Protein AF-A0A933EMM3-F1 (afdb_monomer_lite)

Sequence (116 aa):
MTRARLRDLGITIGVHLTGPHNAITDVPGVWVGHRTLIYDEPRIARTGVTVIVPREGYIWNDNAFAGFHSFNGCGESILNTLTAAETTTGYQRRTAHALPLEALQEVMRKYRPVAA

Structure (mmCIF, N/CA/C/O backbone):
data_AF-A0A933EMM3-F1
#
_entry.id   AF-A0A933EMM3-F1
#
loop_
_atom_site.group_PDB
_atom_site.id
_atom_site.type_symbol
_atom_site.label_atom_id
_atom_site.label_alt_id
_atom_site.label_comp_id
_atom_site.label_asym_id
_atom_site.label_entity_id
_atom_site.label_seq_id
_atom_site.pdbx_PDB_ins_code
_atom_site.Cartn_x
_atom_site.Cartn_y
_atom_site.Cartn_z
_atom_site.occupancy
_atom_site.B_iso_or_equiv
_atom_site.auth_seq_id
_atom_site.auth_comp_id
_atom_site.auth_asym_id
_atom_site.auth_atom_id
_atom_site.pdbx_PDB_model_num
ATOM 1 N N . MET A 1 1 ? -17.562 -17.017 -8.256 1.00 52.56 1 MET A N 1
ATOM 2 C CA . MET A 1 1 ? -17.270 -16.163 -9.427 1.00 52.56 1 MET A CA 1
ATOM 3 C C . MET A 1 1 ? -16.061 -15.312 -9.095 1.00 52.56 1 MET A C 1
ATOM 5 O O . MET A 1 1 ? -16.017 -14.759 -8.002 1.00 52.56 1 MET A O 1
ATOM 9 N N . THR A 1 2 ? -15.077 -15.241 -9.983 1.00 82.81 2 THR A N 1
ATOM 10 C CA . THR A 1 2 ? -13.958 -14.299 -9.865 1.00 82.81 2 THR A CA 1
ATOM 11 C C . THR A 1 2 ? -14.514 -12.875 -9.907 1.00 82.81 2 THR A C 1
ATOM 13 O O . THR A 1 2 ? -15.419 -12.586 -10.687 1.00 82.81 2 THR A O 1
ATOM 16 N N . ARG A 1 3 ? -14.034 -11.987 -9.033 1.00 91.31 3 ARG A N 1
ATOM 17 C CA . ARG A 1 3 ? -14.489 -10.592 -9.004 1.00 91.31 3 ARG A CA 1
ATOM 18 C C . ARG A 1 3 ? -14.038 -9.884 -10.288 1.00 91.31 3 ARG A C 1
ATOM 20 O O . ARG A 1 3 ? -12.840 -9.830 -10.546 1.00 91.31 3 ARG A O 1
ATOM 27 N N . ALA A 1 4 ? -14.983 -9.333 -11.050 1.00 94.94 4 ALA 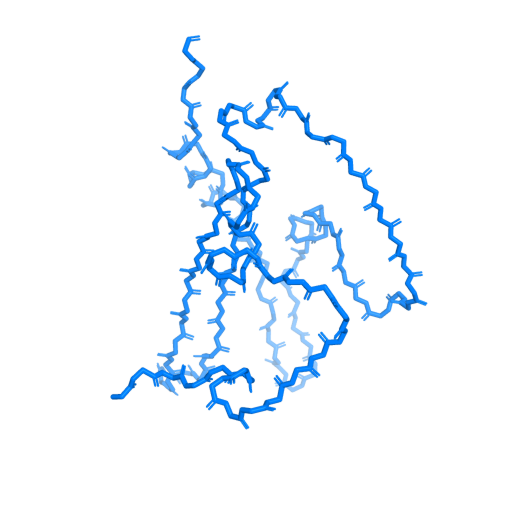A N 1
ATOM 28 C CA . ALA A 1 4 ? -14.700 -8.637 -12.306 1.00 94.94 4 ALA A CA 1
ATOM 29 C C . ALA A 1 4 ? -13.834 -7.379 -12.101 1.00 94.94 4 ALA A C 1
ATOM 31 O O . ALA A 1 4 ? -13.977 -6.658 -11.103 1.00 94.94 4 ALA A O 1
ATOM 32 N N . ARG A 1 5 ? -12.957 -7.102 -13.068 1.00 95.62 5 ARG A N 1
ATOM 33 C CA . ARG A 1 5 ? -12.200 -5.850 -13.219 1.00 95.62 5 ARG A CA 1
ATOM 34 C C . ARG A 1 5 ? -12.820 -4.998 -14.331 1.00 95.62 5 ARG A C 1
ATOM 36 O O . ARG A 1 5 ? -13.609 -5.486 -15.127 1.00 95.62 5 ARG A O 1
ATOM 43 N N . LEU A 1 6 ? -12.433 -3.722 -14.426 1.00 95.44 6 LEU A N 1
ATOM 44 C CA . LEU A 1 6 ? -13.008 -2.775 -15.401 1.00 95.44 6 LEU A CA 1
ATOM 45 C C . LEU A 1 6 ? -12.989 -3.286 -16.853 1.00 95.44 6 LEU A C 1
ATOM 47 O O . LEU A 1 6 ? -13.986 -3.155 -17.557 1.00 95.44 6 LEU A O 1
ATOM 51 N N . ARG A 1 7 ? -11.881 -3.902 -17.287 1.00 94.38 7 ARG A N 1
ATOM 52 C CA . ARG A 1 7 ? -11.738 -4.409 -18.661 1.00 94.38 7 ARG A CA 1
ATOM 53 C C . ARG A 1 7 ? -12.648 -5.607 -18.951 1.00 94.38 7 ARG A C 1
ATOM 55 O O . ARG A 1 7 ? -13.137 -5.708 -20.069 1.00 94.38 7 ARG A O 1
ATOM 62 N N . ASP A 1 8 ? -12.955 -6.434 -17.948 1.00 94.31 8 ASP A N 1
ATOM 63 C CA . ASP A 1 8 ? -13.928 -7.535 -18.072 1.00 94.31 8 ASP A CA 1
ATOM 64 C C . ASP A 1 8 ? -15.355 -7.007 -18.305 1.00 94.31 8 ASP A C 1
ATOM 66 O O . ASP A 1 8 ? -16.220 -7.722 -18.801 1.00 94.31 8 ASP A O 1
ATOM 70 N N . LEU A 1 9 ? -15.594 -5.737 -17.960 1.00 96.00 9 LEU A N 1
ATOM 71 C CA . LEU A 1 9 ? -16.851 -5.016 -18.163 1.00 96.00 9 LEU A CA 1
ATOM 72 C C . LEU A 1 9 ? -16.839 -4.147 -19.437 1.00 96.00 9 LEU A C 1
ATOM 74 O O . LEU A 1 9 ? -17.734 -3.328 -19.625 1.00 96.00 9 LEU A O 1
ATOM 78 N N . GLY A 1 10 ? -15.816 -4.273 -20.291 1.00 95.56 10 GLY A N 1
ATOM 79 C CA . GLY A 1 10 ? -15.682 -3.494 -21.528 1.00 95.56 10 GLY A CA 1
ATOM 80 C C . GLY A 1 10 ? -15.164 -2.062 -21.343 1.00 95.56 10 GLY A C 1
ATOM 81 O O . GLY A 1 10 ? -15.137 -1.295 -22.304 1.00 95.56 10 GLY A O 1
ATOM 82 N N . ILE A 1 11 ? -14.724 -1.682 -20.138 1.00 96.69 11 ILE A N 1
ATOM 83 C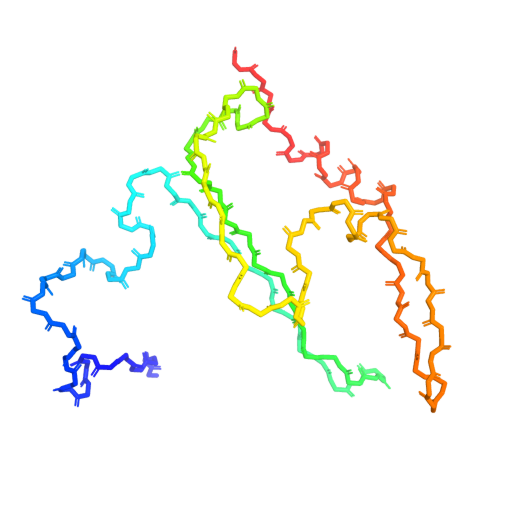 CA . ILE A 1 11 ? -14.239 -0.326 -19.844 1.00 96.69 11 ILE A CA 1
ATOM 84 C C . ILE A 1 11 ? -12.710 -0.280 -19.954 1.00 96.69 11 ILE A C 1
ATOM 86 O O . ILE A 1 11 ? -11.995 -0.952 -19.205 1.00 96.69 11 ILE A O 1
ATOM 90 N N . THR A 1 12 ? -12.202 0.566 -20.855 1.00 96.00 12 THR A N 1
ATOM 91 C CA . THR A 1 12 ? -10.764 0.819 -21.038 1.00 96.00 12 THR A CA 1
ATOM 92 C C . THR A 1 12 ? -10.432 2.277 -20.727 1.00 96.00 12 THR A C 1
ATOM 94 O O . THR A 1 12 ? -11.076 3.186 -21.240 1.00 96.00 12 THR A O 1
ATOM 97 N N . ILE A 1 13 ? -9.416 2.490 -19.886 1.00 95.88 13 ILE A N 1
ATOM 98 C CA . ILE A 1 13 ? -8.894 3.811 -19.514 1.00 95.88 13 ILE A CA 1
ATOM 99 C C . ILE A 1 13 ? -7.476 3.948 -20.077 1.00 95.88 13 ILE A C 1
ATOM 101 O O . ILE A 1 13 ? -6.655 3.047 -19.898 1.00 95.88 13 ILE A O 1
ATOM 105 N N . GLY A 1 14 ? -7.190 5.086 -20.714 1.00 95.38 14 GLY A N 1
ATOM 106 C CA . GLY A 1 14 ? -5.904 5.357 -21.360 1.00 95.38 14 GLY A CA 1
ATOM 107 C C . GLY A 1 14 ? -5.738 4.648 -22.709 1.00 95.38 14 GLY A C 1
ATOM 108 O O . GLY A 1 14 ? -6.627 3.938 -23.171 1.00 95.38 14 GLY A O 1
ATOM 109 N N . VAL A 1 15 ? -4.584 4.862 -23.346 1.00 95.75 15 VAL A N 1
ATOM 110 C CA . VAL A 1 15 ? -4.272 4.349 -24.698 1.00 95.75 15 VAL A CA 1
ATOM 111 C C . VAL A 1 15 ? -3.219 3.236 -24.711 1.00 95.75 15 VAL A C 1
ATOM 113 O O . VAL A 1 15 ? -2.969 2.635 -25.751 1.00 95.75 15 VAL A O 1
ATOM 116 N N . HIS A 1 16 ? -2.590 2.952 -23.569 1.00 95.25 16 HIS A N 1
ATOM 117 C CA . HIS A 1 16 ? -1.524 1.957 -23.465 1.00 95.25 16 HIS A CA 1
ATOM 118 C C . HIS A 1 16 ? -2.052 0.571 -23.071 1.00 95.25 16 HIS A C 1
ATOM 120 O O . HIS A 1 16 ? -3.066 0.433 -22.377 1.00 95.25 16 HIS A O 1
ATOM 126 N N . LEU A 1 17 ? -1.327 -0.460 -23.512 1.00 94.50 17 LEU A N 1
ATOM 127 C CA . LEU A 1 17 ? -1.552 -1.845 -23.102 1.00 94.50 17 LEU A CA 1
ATOM 128 C C . LEU A 1 17 ? -1.120 -2.050 -21.644 1.00 94.50 17 LEU A C 1
ATOM 130 O O . LEU A 1 17 ? -0.237 -1.359 -21.139 1.00 94.50 17 LEU A O 1
ATOM 134 N N . THR A 1 18 ? -1.751 -3.006 -20.969 1.00 97.06 18 THR A N 1
ATOM 135 C CA . THR A 1 18 ? -1.391 -3.401 -19.601 1.00 97.06 18 THR A CA 1
ATOM 136 C C . THR A 1 18 ? -0.357 -4.518 -19.622 1.00 97.06 18 THR A C 1
ATOM 138 O O . THR A 1 18 ? -0.266 -5.254 -20.604 1.00 97.06 18 THR A O 1
ATOM 141 N N . GLY A 1 19 ? 0.365 -4.699 -18.515 1.00 96.81 19 GLY A N 1
ATOM 142 C CA . GLY A 1 19 ? 1.128 -5.924 -18.292 1.00 96.81 19 GLY A CA 1
ATOM 143 C C . GLY A 1 19 ? 0.225 -7.160 -18.131 1.00 96.81 19 GLY A C 1
ATOM 144 O O . GLY A 1 19 ? -1.008 -7.028 -18.106 1.00 96.81 19 GLY A O 1
ATOM 145 N N . PRO A 1 20 ? 0.821 -8.362 -18.026 1.00 96.81 20 PRO A N 1
ATOM 146 C CA . PRO A 1 20 ? 0.094 -9.634 -17.966 1.00 96.81 20 PRO A CA 1
ATOM 147 C C . PRO A 1 20 ? -0.902 -9.734 -16.808 1.00 96.81 20 PRO A C 1
ATOM 149 O O . PRO A 1 20 ? -1.992 -10.283 -16.973 1.00 96.81 20 PRO A O 1
ATOM 152 N N . HIS A 1 21 ? -0.556 -9.190 -15.641 1.00 95.94 21 HIS A N 1
ATOM 153 C CA . HIS A 1 21 ? -1.427 -9.179 -14.468 1.00 95.94 21 HIS A CA 1
ATOM 154 C C . HIS A 1 21 ? -2.260 -7.899 -14.372 1.00 95.94 21 HIS A C 1
ATOM 156 O O . HIS A 1 21 ? -3.198 -7.828 -13.567 1.00 95.94 21 HIS A O 1
ATOM 162 N N . ASN A 1 22 ? -1.946 -6.888 -15.190 1.00 96.56 22 ASN A N 1
ATOM 163 C CA . ASN A 1 22 ? -2.505 -5.546 -15.107 1.00 96.56 22 ASN A CA 1
ATOM 164 C C . ASN A 1 22 ? -2.425 -5.039 -13.653 1.00 96.56 22 ASN A C 1
ATOM 166 O O . ASN A 1 22 ? -3.431 -4.650 -13.058 1.00 96.56 22 ASN A O 1
ATOM 170 N N . ALA A 1 23 ? -1.257 -5.171 -13.026 1.00 97.06 23 ALA A N 1
ATOM 171 C CA . ALA A 1 23 ? -1.036 -4.912 -11.604 1.00 97.06 23 ALA A CA 1
ATOM 172 C C . ALA A 1 23 ? 0.374 -4.357 -11.363 1.00 97.06 23 ALA A C 1
ATOM 174 O O . ALA A 1 23 ? 1.251 -4.481 -12.208 1.00 97.06 23 ALA A O 1
ATOM 175 N N . ILE A 1 24 ? 0.619 -3.775 -10.184 1.00 97.25 24 ILE A N 1
ATOM 176 C CA . ILE A 1 24 ? 1.946 -3.228 -9.842 1.00 97.25 24 ILE A CA 1
ATOM 177 C C . ILE A 1 24 ? 3.054 -4.298 -9.854 1.00 97.25 24 ILE A C 1
ATOM 179 O O . ILE A 1 24 ? 4.204 -3.990 -10.139 1.00 97.25 24 ILE A O 1
ATOM 183 N N . THR A 1 25 ? 2.698 -5.562 -9.613 1.00 96.81 25 THR A N 1
ATOM 184 C CA . THR A 1 25 ? 3.604 -6.719 -9.677 1.00 96.81 25 THR A CA 1
ATOM 185 C C . THR A 1 25 ? 4.032 -7.088 -11.099 1.00 96.81 25 THR A C 1
ATOM 187 O O . THR A 1 25 ? 4.859 -7.976 -11.260 1.00 96.81 25 THR A O 1
ATOM 190 N N . ASP A 1 26 ? 3.494 -6.432 -12.135 1.00 97.56 26 ASP A N 1
ATOM 191 C CA . ASP A 1 26 ? 4.046 -6.537 -13.492 1.00 97.56 26 ASP A CA 1
ATOM 192 C C . ASP A 1 26 ? 5.449 -5.901 -13.584 1.00 97.56 26 ASP A C 1
ATOM 194 O O . ASP A 1 26 ? 6.185 -6.175 -14.530 1.00 97.56 26 ASP A O 1
ATOM 198 N N . VAL A 1 27 ? 5.839 -5.066 -12.609 1.00 96.38 27 VAL A N 1
ATOM 199 C CA . VAL A 1 27 ? 7.217 -4.583 -12.459 1.00 96.38 27 VAL A CA 1
ATOM 200 C C . VAL A 1 27 ? 8.064 -5.685 -11.802 1.00 96.38 27 VAL A C 1
ATOM 202 O O . VAL A 1 27 ? 7.760 -6.076 -10.671 1.00 96.38 27 VAL A O 1
ATOM 205 N N . PRO A 1 28 ? 9.134 -6.179 -12.458 1.00 94.31 28 PRO A N 1
ATOM 206 C CA . PRO A 1 28 ? 9.956 -7.261 -11.923 1.00 94.31 28 PRO A CA 1
ATOM 207 C C . PRO A 1 28 ? 10.507 -6.965 -10.525 1.00 94.31 28 PRO A C 1
ATOM 209 O O . PRO A 1 28 ? 11.010 -5.876 -10.251 1.00 94.31 28 PRO A O 1
ATOM 212 N N . GLY A 1 29 ? 10.417 -7.960 -9.645 1.00 90.06 29 GLY A N 1
ATOM 213 C CA . GLY A 1 29 ? 10.894 -7.891 -8.269 1.00 90.06 29 GLY A CA 1
ATOM 214 C C . GLY A 1 29 ? 10.009 -7.102 -7.298 1.00 90.06 29 GLY A C 1
ATOM 215 O O . GLY A 1 29 ? 10.351 -7.030 -6.118 1.00 90.06 29 GLY A O 1
ATOM 216 N N . VAL A 1 30 ? 8.880 -6.534 -7.740 1.00 93.56 30 VAL A N 1
ATOM 217 C CA . VAL A 1 30 ? 7.889 -5.930 -6.837 1.00 93.56 30 VAL A CA 1
ATOM 218 C C . VAL A 1 30 ? 6.997 -7.012 -6.234 1.00 93.56 30 VAL A C 1
ATOM 220 O O . VAL A 1 30 ? 6.373 -7.792 -6.953 1.00 93.56 30 VAL A O 1
ATOM 223 N N . TRP A 1 31 ? 6.855 -6.996 -4.908 1.00 92.50 31 TRP A N 1
ATOM 224 C CA . TRP A 1 31 ? 5.959 -7.896 -4.179 1.00 92.50 31 TRP A CA 1
ATOM 225 C C . TRP A 1 31 ? 4.871 -7.113 -3.458 1.00 92.50 31 TRP A C 1
ATOM 227 O O . TRP A 1 31 ? 5.110 -6.024 -2.937 1.00 92.50 31 TRP A O 1
ATOM 237 N N . VAL A 1 32 ? 3.676 -7.698 -3.378 1.00 95.19 32 VAL A N 1
ATOM 238 C CA . VAL A 1 32 ? 2.552 -7.148 -2.614 1.00 95.19 32 VAL A CA 1
ATOM 239 C C . VAL A 1 32 ? 2.029 -8.212 -1.661 1.00 95.19 32 VAL A C 1
ATOM 241 O O . VAL A 1 32 ? 1.717 -9.327 -2.073 1.00 95.19 32 VAL A O 1
ATOM 244 N N . GLY A 1 33 ? 1.903 -7.854 -0.388 1.00 92.94 33 GLY A N 1
ATOM 245 C CA . GLY A 1 33 ? 1.257 -8.671 0.635 1.00 92.94 33 GLY A CA 1
ATOM 246 C C . GLY A 1 33 ? 0.158 -7.878 1.325 1.00 92.94 33 GLY A C 1
ATOM 247 O O . GLY A 1 33 ? 0.273 -6.667 1.490 1.00 92.94 33 GLY A O 1
ATOM 248 N N . HIS A 1 34 ? -0.911 -8.539 1.757 1.00 96.00 34 HIS A N 1
ATOM 249 C CA . HIS A 1 34 ? -1.935 -7.883 2.561 1.00 96.00 34 HIS A CA 1
ATOM 250 C C . HIS A 1 34 ? -2.483 -8.805 3.644 1.00 96.00 34 HIS A C 1
ATOM 252 O O . HIS A 1 34 ? -2.481 -10.032 3.525 1.00 96.00 34 HIS A O 1
ATOM 258 N N . ARG A 1 35 ? -2.997 -8.192 4.707 1.00 94.62 35 ARG A N 1
ATOM 259 C CA . ARG A 1 35 ? -3.782 -8.857 5.741 1.00 94.62 35 ARG A CA 1
ATOM 260 C C . ARG A 1 35 ? -5.045 -8.053 5.974 1.00 94.62 35 ARG A C 1
ATOM 262 O O . ARG A 1 35 ? -4.978 -6.866 6.272 1.00 94.62 35 ARG A O 1
ATOM 269 N N . THR A 1 36 ? -6.184 -8.719 5.868 1.00 95.69 36 THR A N 1
ATOM 270 C CA . THR A 1 36 ? -7.501 -8.126 6.096 1.00 95.69 36 THR A CA 1
ATOM 271 C C . THR A 1 36 ? -8.083 -8.706 7.380 1.00 95.69 36 THR A C 1
ATOM 273 O O . THR A 1 36 ? -8.056 -9.921 7.576 1.00 95.69 36 THR A O 1
ATOM 276 N N . LEU A 1 37 ? -8.577 -7.842 8.263 1.00 94.31 37 LEU A N 1
ATOM 277 C CA . LEU A 1 37 ? -9.251 -8.201 9.507 1.00 94.31 37 LEU A CA 1
ATOM 278 C C . LEU A 1 37 ? -10.696 -7.718 9.424 1.00 94.31 37 LEU A C 1
ATOM 280 O O . LEU A 1 37 ? -10.944 -6.521 9.274 1.00 94.31 37 LEU A O 1
ATOM 284 N N . ILE A 1 38 ? -11.636 -8.658 9.493 1.00 96.50 38 ILE A N 1
ATOM 285 C CA . ILE A 1 38 ? -13.074 -8.390 9.475 1.00 96.50 38 ILE A CA 1
ATOM 286 C C . ILE A 1 38 ? -13.694 -9.182 10.618 1.00 96.50 38 ILE A C 1
ATOM 288 O O . ILE A 1 38 ? -13.682 -10.411 10.592 1.00 96.50 38 ILE A O 1
ATOM 292 N N . TYR A 1 39 ? -14.215 -8.473 11.609 1.00 95.75 39 TYR A N 1
ATOM 293 C CA . TYR A 1 39 ? -15.040 -9.030 12.673 1.00 95.75 39 TYR A CA 1
ATOM 294 C C . TYR A 1 39 ? -16.009 -7.960 13.173 1.00 95.75 39 TYR A C 1
ATOM 296 O O . TYR A 1 39 ? -15.681 -6.773 13.184 1.00 95.75 39 TYR A O 1
ATOM 304 N N . ASP A 1 40 ? -17.207 -8.377 13.572 1.00 97.12 40 ASP A N 1
ATOM 305 C CA . ASP A 1 40 ? -18.258 -7.461 14.026 1.00 97.12 40 ASP A CA 1
ATOM 306 C C . ASP A 1 40 ? -18.436 -7.484 15.564 1.00 97.12 40 ASP A C 1
ATOM 308 O O . ASP A 1 40 ? -19.034 -6.571 16.129 1.00 97.12 40 ASP A O 1
ATOM 312 N N . GLU A 1 41 ? -17.817 -8.450 16.259 1.00 93.00 41 GLU A N 1
ATOM 313 C CA . GLU A 1 41 ? -17.873 -8.638 17.717 1.00 93.00 41 GLU A CA 1
ATOM 314 C C . GLU A 1 41 ? -16.483 -8.928 18.324 1.00 93.00 41 GLU A C 1
ATOM 316 O O . GLU A 1 41 ? -15.615 -9.459 17.629 1.00 93.00 41 GLU A O 1
ATOM 321 N N . PRO A 1 42 ? -16.238 -8.593 19.612 1.00 88.69 42 PRO A N 1
ATOM 322 C CA . PRO A 1 42 ? -17.114 -7.837 20.525 1.00 88.69 42 PRO A CA 1
ATOM 323 C C . PRO A 1 42 ? -17.175 -6.335 20.190 1.00 88.69 42 PRO A C 1
ATOM 325 O O . PRO A 1 42 ? -17.968 -5.586 20.755 1.00 88.69 42 PRO A O 1
ATOM 328 N N . ARG A 1 43 ? -16.332 -5.883 19.258 1.00 85.00 43 ARG A N 1
ATOM 329 C CA . ARG A 1 43 ? -16.355 -4.546 18.668 1.00 85.00 43 ARG A CA 1
ATOM 330 C C . ARG A 1 43 ? -16.081 -4.681 17.178 1.00 85.00 43 ARG A C 1
ATOM 332 O O . ARG A 1 43 ? -15.189 -5.430 16.801 1.00 85.00 43 ARG A O 1
ATOM 339 N N . ILE A 1 44 ? -16.785 -3.912 16.355 1.00 91.12 44 ILE A N 1
ATOM 340 C CA . ILE A 1 44 ? -16.590 -3.930 14.904 1.00 91.12 44 ILE A CA 1
ATOM 341 C C . ILE A 1 44 ? -15.173 -3.465 14.553 1.00 91.12 44 ILE A C 1
ATOM 343 O O . ILE A 1 44 ? -14.782 -2.339 14.883 1.00 91.12 44 ILE A O 1
ATOM 347 N N . ALA A 1 45 ? -14.439 -4.298 13.817 1.00 90.56 45 ALA A N 1
ATOM 348 C CA . ALA A 1 45 ? -13.226 -3.910 13.117 1.00 90.56 45 ALA A CA 1
ATOM 349 C C . ALA A 1 45 ? -13.231 -4.457 11.688 1.00 90.56 45 ALA A C 1
ATOM 351 O O . ALA A 1 45 ? -13.363 -5.653 11.435 1.00 90.56 45 ALA A O 1
ATOM 352 N N . ARG A 1 46 ? -13.050 -3.538 10.742 1.00 94.31 46 ARG A N 1
ATOM 353 C CA . ARG A 1 46 ? -12.913 -3.809 9.311 1.00 94.31 46 ARG A CA 1
ATOM 354 C C . ARG A 1 46 ? -11.703 -3.028 8.832 1.00 94.31 46 ARG A C 1
ATOM 356 O O . ARG A 1 46 ? -11.818 -1.880 8.420 1.00 94.31 46 ARG A O 1
ATOM 363 N N . THR A 1 47 ? -10.533 -3.616 9.027 1.00 91.25 47 THR A N 1
ATOM 364 C CA . THR A 1 47 ? -9.232 -2.957 8.862 1.00 91.25 47 THR A CA 1
ATOM 365 C C . THR A 1 47 ? -8.239 -3.911 8.203 1.00 91.25 47 THR A C 1
ATOM 367 O O . THR A 1 47 ? -8.565 -5.057 7.885 1.00 91.25 47 THR A O 1
ATOM 370 N N . GLY A 1 48 ? -7.019 -3.457 7.966 1.00 91.44 48 GLY A N 1
ATOM 371 C CA . GLY A 1 48 ? -5.975 -4.292 7.409 1.00 91.44 48 GLY A CA 1
ATOM 372 C C . GLY A 1 48 ? -4.676 -3.544 7.197 1.00 91.44 48 GLY A C 1
ATOM 373 O O . GLY A 1 48 ? -4.562 -2.353 7.475 1.00 91.44 48 GLY A O 1
ATOM 374 N N . VAL A 1 49 ? -3.701 -4.274 6.677 1.00 89.38 49 VAL A N 1
ATOM 375 C CA . VAL A 1 49 ? -2.398 -3.752 6.272 1.00 89.38 49 VAL A CA 1
ATOM 376 C C . VAL A 1 49 ? -2.114 -4.257 4.866 1.00 89.38 49 VAL A C 1
ATOM 378 O O . VAL A 1 49 ? -2.400 -5.414 4.557 1.00 89.38 49 VAL A O 1
ATOM 381 N N . THR A 1 50 ? -1.550 -3.397 4.023 1.00 92.44 50 THR A N 1
ATOM 382 C CA . THR A 1 50 ? -0.952 -3.776 2.739 1.00 92.44 50 THR A CA 1
ATOM 383 C C . THR A 1 50 ? 0.513 -3.371 2.768 1.00 92.44 50 THR A C 1
ATOM 385 O O . THR A 1 50 ? 0.840 -2.268 3.198 1.00 92.44 50 THR A O 1
ATOM 388 N N . VAL A 1 51 ? 1.385 -4.269 2.334 1.00 89.62 51 VAL A N 1
ATOM 389 C CA . VAL A 1 51 ? 2.828 -4.070 2.245 1.00 89.62 51 VAL A CA 1
ATOM 390 C C . VAL A 1 51 ? 3.226 -4.195 0.785 1.00 89.62 51 VAL A C 1
ATOM 392 O O . VAL A 1 51 ? 2.821 -5.142 0.111 1.00 89.62 51 VAL A O 1
ATOM 395 N N . ILE A 1 52 ? 4.031 -3.245 0.317 1.00 91.19 52 ILE A N 1
ATOM 396 C CA . ILE A 1 52 ? 4.651 -3.274 -1.005 1.00 91.19 52 ILE A CA 1
ATOM 397 C C . ILE A 1 52 ? 6.157 -3.352 -0.786 1.00 91.19 52 ILE A C 1
ATOM 399 O O . ILE A 1 52 ? 6.737 -2.470 -0.152 1.00 91.19 52 ILE A O 1
ATOM 403 N N . VAL A 1 53 ? 6.780 -4.411 -1.295 1.00 89.31 53 VAL A N 1
ATOM 404 C CA . VAL A 1 53 ? 8.236 -4.547 -1.335 1.00 89.31 53 VAL A CA 1
ATOM 405 C C . VAL A 1 53 ? 8.679 -4.086 -2.724 1.00 89.31 53 VAL A C 1
ATOM 407 O O . VAL A 1 53 ? 8.274 -4.702 -3.709 1.00 89.31 53 VAL A O 1
ATOM 410 N N . PRO A 1 54 ? 9.457 -2.997 -2.837 1.00 88.94 54 PRO A N 1
ATOM 411 C CA . PRO A 1 54 ? 9.699 -2.338 -4.122 1.00 88.94 54 PRO A CA 1
ATOM 412 C C . PRO A 1 54 ? 10.662 -3.095 -5.049 1.00 88.94 54 PRO A C 1
ATOM 414 O O . PRO A 1 54 ? 10.766 -2.743 -6.218 1.00 88.94 54 PRO A O 1
ATOM 417 N N . ARG A 1 55 ? 11.402 -4.080 -4.530 1.00 85.00 55 ARG A N 1
ATOM 418 C CA . ARG A 1 55 ? 12.433 -4.845 -5.244 1.00 85.00 55 ARG A CA 1
ATOM 419 C C . ARG A 1 55 ? 12.799 -6.107 -4.463 1.00 85.00 55 ARG A C 1
ATOM 421 O O . ARG A 1 55 ? 12.593 -6.173 -3.252 1.00 85.00 55 ARG A O 1
ATOM 428 N N . GLU A 1 56 ? 13.407 -7.069 -5.142 1.00 80.00 56 GLU A N 1
ATOM 429 C CA . GLU A 1 56 ? 14.013 -8.241 -4.509 1.00 80.00 56 GLU A CA 1
ATOM 430 C C . GLU A 1 56 ? 15.289 -7.885 -3.729 1.00 80.00 56 GLU A C 1
ATOM 432 O O . GLU A 1 56 ? 15.882 -6.819 -3.912 1.00 80.00 56 GLU A O 1
ATOM 437 N N . GLY A 1 57 ? 15.727 -8.807 -2.869 1.00 77.06 57 GLY A N 1
ATOM 438 C CA . GLY A 1 57 ? 16.968 -8.682 -2.108 1.00 77.06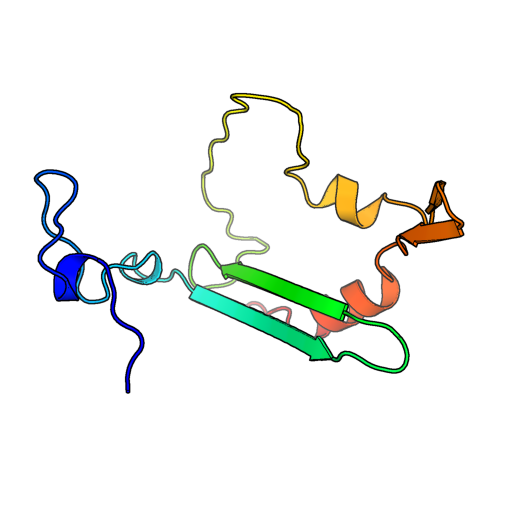 57 GLY A CA 1
ATOM 439 C C . GLY A 1 57 ? 16.816 -7.975 -0.760 1.00 77.06 57 GLY A C 1
ATOM 440 O O . GLY A 1 57 ? 15.729 -7.859 -0.187 1.00 77.06 57 GLY A O 1
ATOM 441 N N . TYR A 1 58 ? 17.949 -7.542 -0.208 1.00 75.81 58 TYR A N 1
ATOM 442 C CA . TYR A 1 58 ? 18.018 -6.968 1.131 1.00 75.81 58 TYR A CA 1
ATOM 443 C C . TYR A 1 58 ? 17.749 -5.459 1.121 1.00 75.81 58 TYR A C 1
ATOM 445 O O . TYR A 1 58 ? 18.660 -4.644 1.275 1.00 75.81 58 TYR A O 1
ATOM 453 N N . ILE A 1 59 ? 16.468 -5.091 0.997 1.00 76.25 59 ILE A N 1
ATOM 454 C CA . ILE A 1 59 ? 15.990 -3.695 0.895 1.00 76.25 59 ILE A CA 1
ATOM 455 C C . ILE A 1 59 ? 16.392 -2.772 2.059 1.00 76.25 59 ILE A C 1
ATOM 457 O O . ILE A 1 59 ? 16.174 -1.570 1.995 1.00 76.25 59 ILE A O 1
ATOM 461 N N . TRP A 1 60 ? 16.961 -3.328 3.130 1.00 74.88 60 TRP A N 1
ATOM 462 C CA . TRP A 1 60 ? 17.455 -2.587 4.290 1.00 74.88 60 TRP A CA 1
ATOM 463 C C . TRP A 1 60 ? 18.772 -1.851 4.030 1.00 74.88 60 TRP A C 1
ATOM 465 O O . TRP A 1 60 ? 19.005 -0.812 4.637 1.00 74.88 60 TRP A O 1
ATOM 475 N N . ASN A 1 61 ? 19.625 -2.391 3.156 1.00 80.25 61 ASN A N 1
ATOM 476 C CA . ASN A 1 61 ? 20.900 -1.770 2.775 1.00 80.25 61 ASN A CA 1
ATOM 477 C C . ASN A 1 61 ? 20.953 -1.431 1.283 1.00 80.25 61 ASN A C 1
ATOM 479 O O . ASN A 1 61 ? 21.876 -0.759 0.831 1.00 80.25 61 ASN A O 1
ATOM 483 N N . ASP A 1 62 ? 19.972 -1.910 0.526 1.00 82.19 62 ASP A N 1
ATOM 484 C CA . ASP A 1 62 ? 19.879 -1.739 -0.909 1.00 82.19 62 ASP A CA 1
ATOM 485 C C . ASP A 1 62 ? 18.629 -0.902 -1.212 1.00 82.19 62 ASP A C 1
ATOM 487 O O . ASP A 1 62 ? 17.540 -1.403 -1.512 1.00 82.19 62 ASP A O 1
ATOM 491 N N . ASN A 1 63 ? 18.779 0.411 -1.055 1.00 82.62 63 ASN A N 1
ATOM 492 C CA . ASN A 1 63 ? 17.686 1.374 -1.159 1.00 82.62 63 ASN A CA 1
ATOM 493 C C . ASN A 1 63 ? 17.260 1.587 -2.620 1.00 82.62 63 ASN A C 1
ATOM 495 O O . ASN A 1 63 ? 18.088 1.578 -3.527 1.00 82.62 63 ASN A O 1
ATOM 499 N N . ALA A 1 64 ? 15.970 1.833 -2.846 1.00 84.50 64 ALA A N 1
ATOM 500 C CA . ALA A 1 64 ? 15.459 2.256 -4.147 1.00 84.50 64 ALA A CA 1
ATOM 501 C C . ALA A 1 64 ? 15.376 3.788 -4.218 1.00 84.50 64 ALA A C 1
ATOM 503 O O . ALA A 1 64 ? 14.987 4.436 -3.244 1.00 84.50 64 ALA A O 1
ATOM 504 N N . PHE A 1 65 ? 15.690 4.370 -5.378 1.00 90.62 65 PHE A N 1
ATOM 505 C CA . PHE A 1 65 ? 15.361 5.773 -5.631 1.00 90.62 65 PHE A CA 1
ATOM 506 C C . PHE A 1 65 ? 13.844 5.968 -5.584 1.00 90.62 65 PHE A C 1
ATOM 508 O O . PHE A 1 65 ? 13.088 5.180 -6.152 1.00 90.62 65 PHE A O 1
ATOM 515 N N . ALA A 1 66 ? 13.406 7.033 -4.920 1.00 89.75 66 ALA A N 1
ATOM 516 C CA . ALA A 1 66 ? 11.999 7.363 -4.766 1.00 89.75 66 ALA A CA 1
ATOM 517 C C . ALA A 1 66 ? 11.788 8.876 -4.871 1.00 89.75 66 ALA A C 1
ATOM 519 O O . ALA A 1 66 ? 12.687 9.670 -4.593 1.00 89.75 66 ALA A O 1
ATOM 520 N N . GLY A 1 67 ? 10.576 9.263 -5.256 1.00 88.56 67 GLY A N 1
ATOM 521 C CA . GLY A 1 67 ? 10.096 10.639 -5.226 1.00 88.56 67 GLY A CA 1
ATOM 522 C C . GLY A 1 67 ? 8.701 10.678 -4.613 1.00 88.56 67 GLY A C 1
ATOM 523 O O . GLY A 1 67 ? 7.973 9.686 -4.657 1.00 88.56 67 GLY A O 1
ATOM 524 N N . PHE A 1 68 ? 8.328 11.816 -4.034 1.00 88.94 68 PHE A N 1
ATOM 525 C CA . PHE A 1 68 ? 7.000 12.026 -3.465 1.00 88.94 68 PHE A CA 1
ATOM 526 C C . PHE A 1 68 ? 6.471 13.409 -3.857 1.00 88.94 68 PHE A C 1
ATOM 528 O O . PHE A 1 68 ? 7.244 14.328 -4.129 1.00 88.94 68 PHE A O 1
ATOM 535 N N . HIS A 1 69 ? 5.148 13.555 -3.870 1.00 89.44 69 HIS A N 1
ATOM 536 C CA . HIS A 1 69 ? 4.478 14.833 -4.070 1.00 89.44 69 HIS A CA 1
ATOM 537 C C . HIS A 1 69 ? 3.241 14.916 -3.167 1.00 89.44 69 HIS A C 1
ATOM 539 O O . HIS A 1 69 ? 2.411 14.009 -3.181 1.00 89.44 69 HIS A O 1
ATOM 545 N N . SER A 1 70 ? 3.109 16.002 -2.398 1.00 90.12 70 SER A N 1
ATOM 546 C CA . SER A 1 70 ? 1.898 16.296 -1.624 1.00 90.12 70 SER A CA 1
ATOM 547 C C . SER A 1 70 ? 1.007 17.247 -2.413 1.00 90.12 70 SER A C 1
ATOM 549 O O . SER A 1 70 ? 1.319 18.428 -2.541 1.00 90.12 70 SER A O 1
ATOM 551 N N . PHE A 1 71 ? -0.099 16.726 -2.942 1.00 90.25 71 PHE A N 1
ATOM 552 C CA . PHE A 1 71 ? -1.119 17.551 -3.590 1.00 90.25 71 PHE A CA 1
ATOM 553 C C . PHE A 1 71 ? -1.995 18.272 -2.550 1.00 90.25 71 PHE A C 1
ATOM 555 O O . PHE A 1 71 ? -2.261 19.465 -2.660 1.00 90.25 71 PHE A O 1
ATOM 562 N N . ASN A 1 72 ? -2.410 17.549 -1.506 1.00 91.44 72 ASN A N 1
ATOM 563 C CA . ASN A 1 72 ? -3.111 18.075 -0.340 1.00 91.44 72 ASN A CA 1
ATOM 564 C C . ASN A 1 72 ? -2.601 17.352 0.915 1.00 91.44 72 ASN A C 1
ATOM 566 O O . ASN A 1 72 ? -2.594 16.126 0.958 1.00 91.44 72 ASN A O 1
ATOM 570 N N . GLY A 1 73 ? -2.187 18.109 1.933 1.00 84.88 73 GLY A N 1
ATOM 571 C CA . GLY A 1 73 ? -1.557 17.575 3.147 1.00 84.88 73 GLY A CA 1
ATOM 572 C C . GLY A 1 73 ? -2.512 16.980 4.186 1.00 84.88 73 GLY A C 1
ATOM 573 O O . GLY A 1 73 ? -2.096 16.764 5.318 1.00 84.88 73 GLY A O 1
ATOM 574 N N . CYS A 1 74 ? -3.786 16.742 3.857 1.00 87.94 74 CYS A N 1
ATOM 575 C CA . CYS A 1 74 ? -4.730 16.086 4.764 1.00 87.94 74 CYS A CA 1
ATOM 576 C C . CYS A 1 74 ? -4.534 14.556 4.739 1.00 87.94 74 CYS A C 1
ATOM 578 O O . CYS A 1 74 ? -5.398 13.801 4.294 1.00 87.94 74 CYS A O 1
ATOM 580 N N . GLY A 1 75 ? -3.359 14.102 5.176 1.00 79.25 75 GLY A N 1
ATOM 581 C CA . GLY A 1 75 ? -2.974 12.695 5.223 1.00 79.25 75 GLY A CA 1
ATOM 582 C C . GLY A 1 75 ? -1.530 12.519 5.687 1.00 79.25 75 GLY A C 1
ATOM 583 O O . GLY A 1 75 ? -0.725 13.440 5.607 1.00 79.25 75 GLY A O 1
ATOM 584 N N . GLU A 1 76 ? -1.203 11.318 6.157 1.00 79.12 76 GLU A N 1
ATOM 585 C CA . GLU A 1 76 ? 0.134 10.973 6.647 1.00 79.12 76 GLU A CA 1
ATOM 586 C C . GLU A 1 76 ? 0.837 10.033 5.665 1.00 79.12 76 GLU A C 1
ATOM 588 O O . GLU A 1 76 ? 0.207 9.176 5.042 1.00 79.12 76 GLU A O 1
ATOM 593 N N . SER A 1 77 ? 2.147 10.198 5.480 1.00 72.38 77 SER A N 1
ATOM 594 C CA . SER A 1 77 ? 2.910 9.446 4.467 1.00 72.38 77 SER A CA 1
ATOM 595 C C . SER A 1 77 ? 4.358 9.178 4.875 1.00 72.38 77 SER A C 1
ATOM 597 O O . SER A 1 77 ? 5.265 9.287 4.057 1.00 72.38 77 SER A O 1
ATOM 599 N N . ILE A 1 78 ? 4.588 8.814 6.140 1.00 70.81 78 ILE A N 1
ATOM 600 C CA . ILE A 1 78 ? 5.896 8.362 6.637 1.00 70.81 78 ILE A CA 1
ATOM 601 C C . ILE A 1 78 ? 5.738 7.329 7.762 1.00 70.81 78 ILE A C 1
ATOM 603 O O . ILE A 1 78 ? 4.809 7.402 8.566 1.00 70.81 78 ILE A O 1
ATOM 607 N N . LEU A 1 79 ? 6.689 6.390 7.859 1.00 61.06 79 LEU A N 1
ATOM 608 C CA . LEU A 1 79 ? 6.765 5.420 8.962 1.00 61.06 79 LEU A CA 1
ATOM 609 C C . LEU A 1 79 ? 6.942 6.116 10.321 1.00 61.06 79 LEU A C 1
ATOM 611 O O . LEU A 1 79 ? 6.378 5.662 11.309 1.00 61.06 79 LEU A O 1
ATOM 615 N N . ASN A 1 80 ? 7.676 7.235 10.351 1.00 56.03 80 ASN A N 1
ATOM 616 C CA . ASN A 1 80 ? 7.992 7.956 11.583 1.00 56.03 80 ASN A CA 1
ATOM 617 C C . ASN A 1 80 ? 6.731 8.402 12.340 1.00 56.03 80 ASN A C 1
ATOM 619 O O . ASN A 1 80 ? 6.662 8.218 13.548 1.00 56.03 80 ASN A O 1
ATOM 623 N N . THR A 1 81 ? 5.699 8.900 11.647 1.00 59.12 81 THR A N 1
ATOM 624 C CA . THR A 1 81 ? 4.434 9.280 12.297 1.00 59.12 81 THR A CA 1
ATOM 625 C C . THR A 1 81 ? 3.730 8.062 12.900 1.00 59.12 81 THR A C 1
ATOM 627 O O . THR A 1 81 ? 3.243 8.137 14.022 1.00 59.12 81 THR A O 1
ATOM 630 N N . LEU A 1 82 ? 3.717 6.913 12.209 1.00 66.94 82 LEU A N 1
ATOM 631 C CA . LEU A 1 82 ? 3.111 5.681 12.740 1.00 66.94 82 LEU A CA 1
ATOM 632 C C . LEU A 1 82 ? 3.842 5.157 13.981 1.00 66.94 82 LEU A C 1
ATOM 634 O O . LEU A 1 82 ? 3.200 4.617 14.880 1.00 66.94 82 LEU A O 1
ATOM 638 N N . THR A 1 83 ? 5.167 5.303 14.031 1.00 76.06 83 THR A N 1
ATOM 639 C CA . THR A 1 83 ? 5.983 4.841 15.162 1.00 76.06 83 THR A CA 1
ATOM 640 C C . THR A 1 83 ? 6.114 5.862 16.291 1.00 76.06 83 THR A C 1
ATOM 642 O O . THR A 1 83 ? 6.484 5.479 17.394 1.00 76.06 83 THR A O 1
ATOM 645 N N . ALA A 1 84 ? 5.820 7.139 16.037 1.00 79.62 84 ALA A N 1
ATOM 646 C CA . ALA A 1 84 ? 5.814 8.204 17.043 1.00 79.62 84 ALA A CA 1
ATOM 647 C C . ALA A 1 84 ? 4.411 8.491 17.607 1.00 79.62 84 ALA A C 1
ATOM 649 O O . ALA A 1 84 ? 4.284 9.233 18.577 1.00 79.62 84 ALA A O 1
ATOM 650 N N . ALA A 1 85 ? 3.356 7.938 16.999 1.00 81.94 85 ALA A N 1
ATOM 651 C CA . ALA A 1 85 ? 1.988 8.132 17.456 1.00 81.94 85 ALA A CA 1
ATOM 652 C C . ALA A 1 85 ? 1.776 7.532 18.852 1.00 81.94 85 ALA A C 1
ATOM 654 O O . ALA A 1 85 ? 2.089 6.368 19.100 1.00 81.94 85 ALA A O 1
ATOM 655 N N . GLU A 1 86 ? 1.163 8.313 19.737 1.00 86.38 86 GLU A N 1
ATOM 656 C CA . GLU A 1 86 ? 0.758 7.868 21.066 1.00 86.38 86 GLU A CA 1
ATOM 657 C C . GLU A 1 86 ? -0.718 7.461 21.091 1.00 86.38 86 GLU A C 1
ATOM 659 O O . GLU A 1 86 ? -1.549 7.939 20.309 1.00 86.38 86 GLU A O 1
ATOM 664 N N . THR A 1 87 ? -1.066 6.571 22.026 1.00 92.31 87 THR A N 1
ATOM 665 C CA . THR A 1 87 ? -2.459 6.161 22.215 1.00 92.31 87 THR A CA 1
ATOM 666 C C . THR A 1 87 ? -3.280 7.376 22.617 1.00 92.31 87 THR A C 1
ATOM 668 O O . THR A 1 87 ? -3.069 7.952 23.680 1.00 92.31 87 THR A O 1
ATOM 671 N N . THR A 1 88 ? -4.253 7.737 21.787 1.00 92.00 88 THR A N 1
ATOM 672 C CA . THR A 1 88 ? -5.066 8.938 21.986 1.00 92.00 88 THR A CA 1
ATOM 673 C C . THR A 1 88 ? -6.538 8.561 22.070 1.00 92.00 88 THR A C 1
ATOM 675 O O . THR A 1 88 ? -7.038 7.768 21.270 1.00 92.00 88 THR A O 1
ATOM 678 N N . THR A 1 89 ? -7.259 9.141 23.032 1.00 93.88 89 THR A N 1
ATOM 679 C CA . THR A 1 89 ? -8.719 9.010 23.136 1.00 93.88 89 THR A CA 1
ATOM 680 C C . THR A 1 89 ? -9.376 10.318 22.729 1.00 93.88 89 THR A C 1
ATOM 682 O O . THR A 1 89 ? -9.215 11.334 23.397 1.00 93.88 89 THR A O 1
ATOM 685 N N . GLY A 1 90 ? -10.101 10.283 21.614 1.00 89.31 90 GLY A N 1
ATOM 686 C CA . GLY A 1 90 ? -10.773 11.446 21.049 1.00 89.31 90 GLY A CA 1
ATOM 687 C C . GLY A 1 90 ? -12.262 11.520 21.390 1.00 89.31 90 GLY A C 1
ATOM 688 O O . GLY A 1 90 ? -12.761 10.919 22.348 1.00 89.31 90 GLY A O 1
ATOM 689 N N . TYR A 1 91 ? -12.987 12.259 20.550 1.00 89.81 91 TYR A N 1
ATOM 690 C CA . TYR A 1 91 ? -14.434 12.449 20.633 1.00 89.8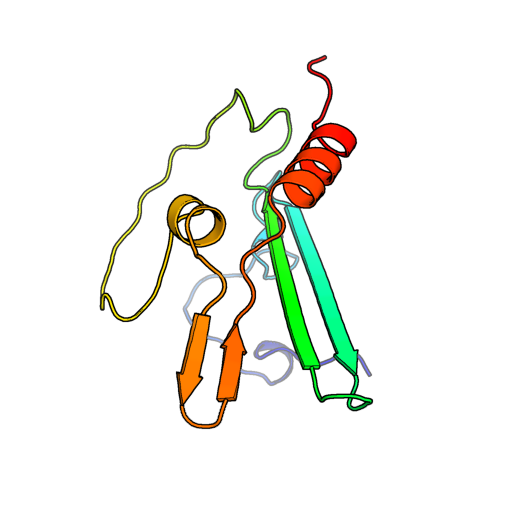1 91 TYR A CA 1
ATOM 691 C C . TYR A 1 91 ? -15.197 11.117 20.776 1.00 89.81 91 TYR A C 1
ATOM 693 O O . TYR A 1 91 ? -14.824 10.096 20.193 1.00 89.81 91 TYR A O 1
ATOM 701 N N . GLN A 1 92 ? -16.266 11.128 21.581 1.00 90.19 92 GLN A N 1
ATOM 702 C CA . GLN A 1 92 ? -17.079 9.946 21.916 1.00 90.19 92 GLN A CA 1
ATOM 703 C C . GLN A 1 92 ? -16.286 8.769 22.514 1.00 90.19 92 GLN A C 1
ATOM 705 O O . GLN A 1 92 ? -16.647 7.611 22.312 1.00 90.19 92 GLN A O 1
ATOM 710 N N . ARG A 1 93 ? -15.203 9.043 23.259 1.00 89.00 93 ARG A N 1
ATOM 711 C CA . ARG A 1 93 ? -14.353 8.013 23.891 1.00 89.00 93 ARG A CA 1
ATOM 712 C C . ARG A 1 93 ? -13.783 7.000 22.885 1.00 89.00 93 ARG A C 1
ATOM 714 O O . ARG A 1 93 ? -13.527 5.848 23.230 1.00 89.00 93 ARG A O 1
ATOM 721 N N . ARG A 1 94 ? -13.590 7.403 21.624 1.00 82.75 94 ARG A N 1
ATOM 722 C CA . ARG A 1 94 ? -12.941 6.552 20.622 1.00 82.75 94 ARG A CA 1
ATOM 723 C C . ARG A 1 94 ? -11.433 6.611 20.829 1.00 82.75 94 ARG A C 1
ATOM 725 O O . ARG A 1 94 ? -10.819 7.652 20.614 1.00 82.75 94 ARG A O 1
ATOM 732 N N . THR A 1 95 ? -10.851 5.487 21.226 1.00 88.62 95 THR A N 1
ATOM 733 C CA . THR A 1 95 ? -9.400 5.343 21.378 1.00 88.62 95 THR A CA 1
ATOM 734 C C . THR A 1 95 ? -8.767 4.825 20.091 1.00 88.62 95 THR A C 1
ATOM 736 O O . THR A 1 95 ? -9.211 3.809 19.546 1.00 88.62 95 THR A O 1
ATOM 739 N N . ALA A 1 96 ? -7.737 5.525 19.619 1.00 84.44 96 ALA A N 1
ATOM 740 C CA . ALA A 1 96 ? -6.788 5.050 18.621 1.00 84.44 96 ALA A CA 1
ATOM 741 C C . ALA A 1 96 ? -5.518 4.625 19.364 1.00 84.44 96 ALA A C 1
ATOM 743 O O . ALA A 1 96 ? -4.886 5.442 20.030 1.00 84.44 96 ALA A O 1
ATOM 744 N N . HIS A 1 97 ? -5.193 3.336 19.308 1.00 87.19 97 HIS A N 1
ATOM 745 C CA . HIS A 1 97 ? -4.027 2.794 19.996 1.00 87.19 97 HIS A CA 1
ATOM 746 C C . HIS A 1 97 ? -2.765 3.014 19.169 1.00 87.19 97 HIS A C 1
ATOM 748 O O . HIS A 1 97 ? -2.771 2.790 17.957 1.00 87.19 97 HIS A O 1
ATOM 754 N N . ALA A 1 98 ? -1.694 3.421 19.848 1.00 87.94 98 ALA A N 1
ATOM 755 C CA . ALA A 1 98 ? -0.355 3.436 19.281 1.00 87.94 98 ALA A CA 1
ATOM 756 C C . ALA A 1 98 ? 0.044 2.038 18.803 1.00 87.94 98 ALA A C 1
ATOM 758 O O . ALA A 1 98 ? -0.399 1.018 19.344 1.00 87.94 98 ALA A O 1
ATOM 759 N N . LEU A 1 99 ? 0.921 1.994 17.806 1.00 86.12 99 LEU A N 1
ATOM 760 C CA . LEU A 1 99 ? 1.506 0.744 17.356 1.00 86.12 99 LEU A CA 1
ATOM 761 C C . LEU A 1 99 ? 2.424 0.183 18.462 1.00 86.12 99 LEU A C 1
ATOM 763 O O . LEU A 1 99 ? 3.294 0.911 18.940 1.00 86.12 99 LEU A O 1
ATOM 767 N N . PRO A 1 100 ? 2.287 -1.094 18.867 1.00 90.12 100 PRO A N 1
ATOM 768 C CA . PRO A 1 100 ? 3.188 -1.694 19.845 1.00 90.12 100 PRO A CA 1
ATOM 769 C C . PRO A 1 100 ? 4.577 -1.886 19.221 1.00 90.12 100 PRO A C 1
ATOM 771 O O . PRO A 1 100 ? 4.818 -2.854 18.494 1.00 90.12 100 PRO A O 1
ATOM 774 N N . LEU A 1 101 ? 5.488 -0.944 19.483 1.00 88.06 101 LEU A N 1
ATOM 775 C CA . LEU A 1 1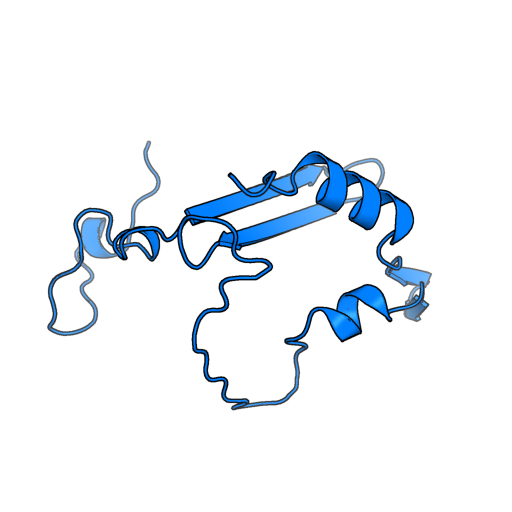01 ? 6.795 -0.878 18.819 1.00 88.06 101 LEU A CA 1
ATOM 776 C C . LEU A 1 101 ? 7.661 -2.111 19.080 1.00 88.06 101 LEU A C 1
ATOM 778 O O . LEU A 1 101 ? 8.349 -2.571 18.176 1.00 88.06 101 LEU A O 1
ATOM 782 N N . GLU A 1 102 ? 7.591 -2.686 20.276 1.00 90.94 102 GLU A N 1
ATOM 783 C CA . GLU A 1 102 ? 8.358 -3.881 20.649 1.00 90.94 102 GLU A CA 1
ATOM 784 C C . GLU A 1 102 ? 7.933 -5.100 19.819 1.00 90.94 102 GLU A C 1
ATOM 786 O O . GLU A 1 102 ? 8.773 -5.794 19.241 1.00 90.94 102 GLU A O 1
ATOM 791 N N . ALA A 1 103 ? 6.619 -5.314 19.684 1.00 88.56 103 ALA A N 1
ATOM 792 C CA . ALA A 1 103 ? 6.060 -6.383 18.861 1.00 88.56 103 ALA A CA 1
ATOM 793 C C . ALA A 1 103 ? 6.350 -6.147 17.372 1.00 88.56 103 ALA A C 1
ATOM 795 O O . ALA A 1 103 ? 6.700 -7.084 16.651 1.00 88.56 103 ALA A O 1
ATOM 796 N N . LEU A 1 104 ? 6.270 -4.893 16.905 1.00 84.94 104 LEU A N 1
ATOM 797 C CA . LEU A 1 104 ? 6.687 -4.540 15.549 1.00 84.94 104 LEU A CA 1
ATOM 798 C C . LEU A 1 104 ? 8.163 -4.907 15.329 1.00 84.94 104 LEU A C 1
ATOM 800 O O . LEU A 1 104 ? 8.484 -5.573 14.348 1.00 84.94 104 LEU A O 1
ATOM 804 N N . GLN A 1 105 ? 9.057 -4.519 16.239 1.00 84.62 105 GLN A N 1
ATOM 805 C CA . GLN A 1 105 ? 10.487 -4.821 16.153 1.00 84.62 105 GLN A CA 1
ATOM 806 C C . GLN A 1 105 ? 10.770 -6.327 16.189 1.00 84.62 105 GLN A C 1
ATOM 808 O O . GLN A 1 105 ? 11.690 -6.799 15.521 1.00 84.62 105 GLN A O 1
ATOM 813 N N . GLU A 1 106 ? 10.018 -7.105 16.967 1.00 89.25 1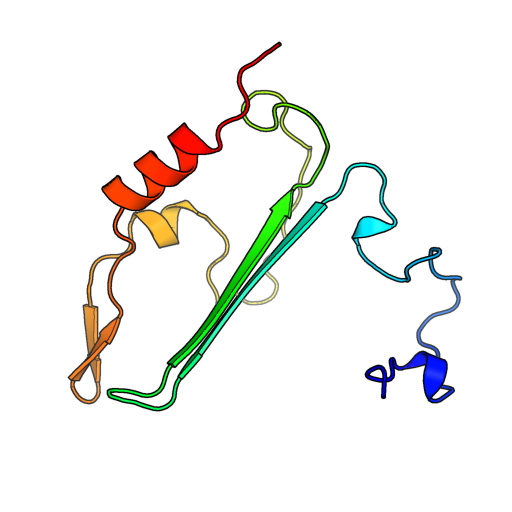06 GLU A N 1
ATOM 814 C CA . GLU A 1 106 ? 10.107 -8.568 16.961 1.00 89.25 106 GLU A CA 1
ATOM 815 C C . GLU A 1 106 ? 9.719 -9.153 15.600 1.00 89.25 106 GLU A C 1
ATOM 817 O O . GLU A 1 106 ? 10.496 -9.913 15.019 1.00 89.25 106 GLU A O 1
ATOM 822 N N . VAL A 1 107 ? 8.576 -8.740 15.045 1.00 84.94 107 VAL A N 1
ATOM 823 C CA . VAL A 1 107 ? 8.131 -9.155 13.706 1.00 84.94 107 VAL A CA 1
ATOM 824 C C . VAL A 1 107 ? 9.168 -8.767 12.654 1.00 84.94 107 VAL A C 1
ATOM 826 O O . VAL A 1 107 ? 9.561 -9.600 11.838 1.00 84.94 107 VAL A O 1
ATOM 829 N N . MET A 1 108 ? 9.664 -7.530 12.701 1.00 81.75 108 MET A N 1
ATOM 830 C CA . MET A 1 108 ? 10.693 -7.052 11.782 1.00 81.75 108 MET A CA 1
ATOM 831 C C . MET A 1 108 ? 11.967 -7.881 11.893 1.00 81.75 108 MET A C 1
ATOM 833 O O . MET A 1 108 ? 12.480 -8.285 10.862 1.00 81.75 108 MET A O 1
ATOM 837 N N . ARG A 1 109 ? 12.463 -8.189 13.100 1.00 83.50 109 ARG A N 1
ATOM 838 C CA . ARG A 1 109 ? 13.649 -9.047 13.290 1.00 83.50 109 ARG A CA 1
ATOM 839 C C . ARG A 1 109 ? 13.424 -10.463 12.774 1.00 83.50 109 ARG A C 1
ATOM 841 O O . ARG A 1 109 ? 14.304 -10.994 12.108 1.00 83.50 109 ARG A O 1
ATOM 848 N N . LYS A 1 110 ? 12.256 -11.047 13.048 1.00 84.38 110 LYS A N 1
ATOM 849 C CA . LYS A 1 110 ? 11.897 -12.404 12.618 1.00 84.38 110 LYS A CA 1
ATOM 850 C C . LYS A 1 110 ? 11.898 -12.551 11.097 1.00 84.38 110 LYS A C 1
ATOM 852 O O . LYS A 1 110 ? 12.338 -13.575 10.589 1.00 84.38 110 LYS A O 1
ATOM 857 N N . TYR A 1 111 ? 11.383 -11.548 10.388 1.00 78.06 111 TYR A N 1
ATOM 858 C CA . TYR A 1 111 ? 11.271 -11.570 8.927 1.00 78.06 111 TYR A CA 1
ATOM 859 C C . TYR A 1 111 ? 12.342 -10.730 8.225 1.00 78.06 111 TYR A C 1
ATOM 861 O O . TYR A 1 111 ? 12.299 -10.590 7.003 1.00 78.06 111 TYR A O 1
ATOM 869 N N . ARG A 1 112 ? 13.309 -10.175 8.969 1.00 73.62 112 ARG A N 1
ATOM 870 C CA . ARG A 1 112 ? 14.471 -9.499 8.394 1.00 73.62 112 ARG A CA 1
ATOM 871 C C . ARG A 1 112 ? 15.242 -10.556 7.607 1.00 73.62 112 ARG A C 1
ATOM 873 O O . ARG A 1 112 ? 15.697 -11.521 8.221 1.00 73.62 112 ARG A O 1
ATOM 880 N N . PRO A 1 113 ? 15.407 -10.406 6.283 1.00 65.31 113 PRO A N 1
ATOM 881 C CA . PRO A 1 113 ? 16.226 -11.348 5.539 1.00 65.31 113 PRO A CA 1
ATOM 882 C C . PRO A 1 113 ? 17.647 -11.314 6.118 1.00 65.31 113 PRO A C 1
ATOM 884 O O . PRO A 1 113 ? 18.139 -10.250 6.494 1.00 65.31 113 PRO A O 1
ATOM 887 N N . VAL A 1 114 ? 18.309 -12.456 6.255 1.00 62.28 114 VAL A N 1
ATOM 888 C CA . VAL A 1 114 ? 19.735 -12.452 6.604 1.00 62.28 114 VAL A CA 1
ATOM 889 C C . VAL A 1 114 ? 20.485 -12.049 5.335 1.00 62.28 114 VAL A C 1
ATOM 891 O O . VAL A 1 114 ? 20.139 -12.526 4.255 1.00 62.28 114 VAL A O 1
ATOM 894 N N . ALA A 1 115 ? 21.441 -11.122 5.439 1.00 59.41 115 ALA A N 1
ATOM 895 C CA . ALA A 1 115 ? 22.313 -10.821 4.308 1.00 59.41 115 ALA A CA 1
ATOM 896 C C . ALA A 1 115 ? 23.027 -12.119 3.896 1.00 59.41 115 ALA A C 1
ATOM 898 O O . ALA A 1 115 ? 23.537 -12.822 4.770 1.00 59.41 115 ALA A O 1
ATOM 899 N N . ALA A 1 116 ? 22.973 -12.454 2.606 1.00 56.91 116 ALA A N 1
ATOM 900 C CA . ALA A 1 116 ? 23.740 -13.562 2.043 1.00 56.91 116 ALA A CA 1
ATOM 901 C C . ALA A 1 116 ? 25.242 -13.261 2.094 1.00 56.91 116 ALA A C 1
ATOM 903 O O . ALA A 1 116 ? 25.599 -12.066 1.951 1.00 56.91 116 ALA A O 1
#

Foldseek 3Di:
DPDDDCVNVVDDDDDDDAAPVSDPPSPPAKDKDKDFDADPPPHGDTDIDMDIDPGDDQCVPVPDDDDDDPPDPPDDDDVCCLQVDDFDQDPPRDTDHRDPVVVVVVVCVVPRDDHD

Secondary structure (DSSP, 8-state):
-PPPPGGGGT---SSSPP-SSSSGGGSTT-EEEEEEEEE-SSS-EEEEEEEEE-SSS-TTTSPPP-----S--SS---HHHHHHPPPEE-GGG-EEPPP-HHHHHHHHHHHPPPP-

Radius of gyration: 19.04 Å; chains: 1; bounding box: 42×34×49 Å

pLDDT: mean 86.94, std 10.07, range [52.56, 97.56]